Protein AF-A0A1M4EAN8-F1 (afdb_monomer_lite)

Secondary structure (DSSP, 8-state):
---SS-TTT-HHHHHHHHHHHHHHHHHHTSSS-HHHHHHHHHHHHHHHT-HHHHHHHHHHHHHTT--HHHHHHGGG--

Foldseek 3Di:
DDDPDDLVVDPVSVVVVVVVVVVVVVVVPDPDQQLVVLLVQLQVCLVVVPPVSVVVSLVSNVVSVDDPVCNVCSNPDD

Sequence (78 aa):
MDARLDYAANPVEAKAAKYLVSADRAVHDSPLPAATRELVQLRASQINGCAVCVDQHTKDAAHAGETAVRLNLVAVRR

Structure (mmCIF, N/CA/C/O backbone):
data_AF-A0A1M4EAN8-F1
#
_entry.id   AF-A0A1M4EAN8-F1
#
loop_
_atom_site.group_PDB
_atom_site.id
_atom_site.type_symbol
_atom_site.label_atom_id
_atom_site.label_alt_id
_atom_site.label_comp_id
_atom_site.label_asym_id
_atom_site.label_entity_id
_atom_site.label_seq_id
_atom_site.pdbx_PDB_ins_code
_atom_site.Cartn_x
_atom_site.Cartn_y
_atom_site.Cartn_z
_atom_site.occupancy
_atom_site.B_iso_or_equiv
_atom_site.auth_seq_id
_atom_site.auth_comp_id
_atom_site.auth_asym_id
_atom_site.auth_atom_id
_atom_site.pdbx_PDB_model_num
ATOM 1 N N . MET A 1 1 ? 8.746 -14.274 -6.228 1.00 64.88 1 MET A N 1
ATOM 2 C CA . MET A 1 1 ? 8.025 -13.717 -7.389 1.00 64.88 1 MET A CA 1
ATOM 3 C C . MET A 1 1 ? 9.082 -13.113 -8.273 1.00 64.88 1 MET A C 1
ATOM 5 O O . MET A 1 1 ? 9.740 -12.186 -7.821 1.00 64.88 1 MET A O 1
ATOM 9 N N . ASP A 1 2 ? 9.273 -13.663 -9.466 1.00 82.38 2 ASP A N 1
ATOM 10 C CA . ASP A 1 2 ? 10.280 -13.146 -10.388 1.00 82.38 2 ASP A CA 1
ATOM 11 C C . ASP A 1 2 ? 9.654 -12.032 -11.224 1.00 82.38 2 ASP A C 1
ATOM 13 O O . ASP A 1 2 ? 8.573 -12.194 -11.802 1.00 82.38 2 ASP A O 1
ATOM 17 N N . ALA A 1 3 ? 10.297 -10.867 -11.233 1.00 86.62 3 ALA A N 1
ATOM 18 C CA . ALA A 1 3 ? 9.813 -9.724 -11.984 1.00 86.62 3 ALA A CA 1
ATOM 19 C C . ALA A 1 3 ? 10.012 -9.973 -13.485 1.00 86.62 3 ALA A C 1
ATOM 21 O O . ALA A 1 3 ? 11.105 -10.305 -13.936 1.00 86.62 3 ALA A O 1
ATOM 22 N N . ARG A 1 4 ? 8.952 -9.784 -14.279 1.00 89.50 4 ARG A N 1
ATOM 23 C CA . ARG A 1 4 ? 9.033 -9.861 -15.752 1.00 89.50 4 ARG A CA 1
ATOM 24 C C . ARG A 1 4 ? 9.856 -8.718 -16.353 1.00 89.50 4 ARG A C 1
ATOM 26 O O . ARG A 1 4 ? 10.321 -8.831 -17.481 1.00 89.50 4 ARG A O 1
ATOM 33 N N . LEU A 1 5 ? 9.966 -7.621 -15.611 1.00 86.06 5 LEU A N 1
ATOM 34 C CA . LEU A 1 5 ? 10.710 -6.418 -15.941 1.00 86.06 5 LEU A CA 1
ATOM 35 C C . LEU A 1 5 ? 11.286 -5.863 -14.638 1.00 86.06 5 LEU A C 1
ATOM 37 O O . LEU A 1 5 ? 10.546 -5.685 -13.669 1.00 86.06 5 LEU A O 1
ATOM 41 N N . ASP A 1 6 ? 12.593 -5.619 -14.620 1.00 86.62 6 ASP A N 1
ATOM 42 C CA . ASP A 1 6 ? 13.265 -4.980 -13.494 1.00 86.62 6 ASP A CA 1
ATOM 43 C C . ASP A 1 6 ? 13.310 -3.462 -13.705 1.00 86.62 6 ASP A C 1
ATOM 45 O O . ASP A 1 6 ? 14.173 -2.933 -14.410 1.00 86.62 6 ASP A O 1
ATOM 49 N N . TYR A 1 7 ? 12.382 -2.770 -13.042 1.00 82.12 7 TYR A N 1
ATOM 50 C CA . TYR A 1 7 ? 12.263 -1.315 -13.097 1.00 82.12 7 TYR A CA 1
ATOM 51 C C . TYR A 1 7 ? 13.490 -0.571 -12.558 1.00 82.12 7 TYR A C 1
ATOM 53 O O . TYR A 1 7 ? 13.690 0.600 -12.887 1.00 82.12 7 TYR A O 1
ATOM 61 N N . ALA A 1 8 ? 14.314 -1.220 -11.729 1.00 81.88 8 ALA A N 1
ATOM 62 C CA . ALA A 1 8 ? 15.528 -0.625 -11.183 1.00 81.88 8 ALA A CA 1
ATOM 63 C C . ALA A 1 8 ? 16.720 -0.748 -12.145 1.00 81.88 8 ALA A C 1
ATOM 65 O O . ALA A 1 8 ? 17.622 0.090 -12.107 1.00 81.88 8 ALA A O 1
ATOM 66 N N . ALA A 1 9 ? 16.717 -1.749 -13.030 1.00 86.12 9 ALA A N 1
ATOM 67 C CA . ALA A 1 9 ? 17.785 -1.976 -14.002 1.00 86.12 9 ALA A CA 1
ATOM 68 C C . ALA A 1 9 ? 17.693 -1.067 -15.245 1.00 86.12 9 ALA A C 1
ATOM 70 O O . ALA A 1 9 ? 18.661 -0.959 -16.000 1.00 86.12 9 ALA A O 1
ATOM 71 N N . ASN A 1 10 ? 16.558 -0.390 -15.465 1.00 86.94 10 ASN A N 1
ATOM 72 C CA . ASN A 1 10 ? 16.336 0.505 -16.602 1.00 86.94 10 ASN A CA 1
ATOM 73 C C . ASN A 1 10 ? 16.350 1.992 -16.171 1.00 86.94 10 ASN A C 1
ATOM 75 O O . ASN A 1 10 ? 15.483 2.413 -15.403 1.00 86.94 10 ASN A O 1
ATOM 79 N N . PRO A 1 11 ? 17.252 2.840 -16.710 1.00 89.44 11 PRO A N 1
ATOM 80 C CA . PRO A 1 11 ? 17.333 4.262 -16.356 1.00 89.44 11 PRO A CA 1
ATOM 81 C C . PRO A 1 11 ? 16.043 5.066 -16.588 1.00 89.44 11 PRO A C 1
ATOM 83 O O . PRO A 1 11 ? 15.770 6.019 -15.854 1.00 89.44 11 PRO A O 1
ATOM 86 N N . VAL A 1 12 ? 15.248 4.709 -17.603 1.00 90.38 12 VAL A N 1
ATOM 87 C CA . VAL A 1 12 ? 13.974 5.382 -17.906 1.00 90.38 12 VAL A CA 1
ATOM 88 C C . VAL A 1 12 ? 12.936 5.050 -16.838 1.00 90.38 12 VAL A C 1
ATOM 90 O O . VAL A 1 12 ? 12.274 5.946 -16.313 1.00 90.38 12 VAL A O 1
ATOM 93 N N . GLU A 1 13 ? 12.829 3.776 -16.476 1.00 87.56 13 GLU A N 1
ATOM 94 C CA . GLU A 1 13 ? 11.876 3.296 -15.474 1.00 87.56 13 GLU A CA 1
ATOM 95 C C . GLU A 1 13 ? 12.275 3.758 -14.072 1.00 87.56 13 GLU A C 1
ATOM 97 O O . GLU A 1 13 ? 11.429 4.263 -13.337 1.00 87.56 13 GLU A O 1
ATOM 102 N N . ALA A 1 14 ? 13.569 3.746 -13.745 1.00 88.44 14 ALA A N 1
ATOM 103 C CA . ALA A 1 14 ? 14.090 4.313 -12.506 1.00 88.44 14 ALA A CA 1
ATOM 104 C C . ALA A 1 14 ? 13.772 5.814 -12.380 1.00 88.44 14 ALA A C 1
ATOM 106 O O . ALA A 1 14 ? 13.459 6.305 -11.292 1.00 88.44 14 ALA A O 1
ATOM 107 N N . LYS A 1 15 ? 13.810 6.567 -13.489 1.00 90.94 15 LYS A N 1
ATOM 108 C CA . LYS A 1 15 ? 13.377 7.971 -13.506 1.00 90.94 15 LYS A CA 1
ATOM 109 C C . LYS A 1 15 ? 11.867 8.094 -13.287 1.00 90.94 15 LYS A C 1
ATOM 111 O O . LYS A 1 15 ? 11.454 8.940 -12.499 1.00 90.94 15 LYS A O 1
ATOM 116 N N . ALA A 1 16 ? 11.056 7.264 -13.942 1.00 90.88 16 ALA A N 1
ATOM 117 C CA . ALA A 1 16 ? 9.604 7.255 -13.761 1.00 90.88 16 ALA A CA 1
ATOM 118 C C . ALA A 1 16 ? 9.201 6.916 -12.313 1.00 90.88 16 ALA A C 1
ATOM 120 O O . ALA A 1 16 ? 8.362 7.601 -11.726 1.00 90.88 16 ALA A O 1
ATOM 121 N N . ALA A 1 17 ? 9.863 5.930 -11.703 1.00 89.31 17 ALA A N 1
ATOM 122 C CA . ALA A 1 17 ? 9.630 5.507 -10.326 1.00 89.31 17 ALA A CA 1
ATOM 123 C C . ALA A 1 17 ? 9.831 6.648 -9.317 1.00 89.31 17 ALA A C 1
ATOM 125 O O . ALA A 1 17 ? 9.047 6.780 -8.381 1.00 89.31 17 ALA A O 1
ATOM 126 N N . LYS A 1 18 ? 10.814 7.536 -9.532 1.00 89.88 18 LYS A N 1
ATOM 127 C CA . LYS A 1 18 ? 11.021 8.712 -8.665 1.00 89.88 18 LYS A CA 1
ATOM 128 C C . LYS A 1 18 ? 9.796 9.622 -8.609 1.00 89.88 18 LYS A C 1
ATOM 130 O O . LYS A 1 18 ? 9.484 10.144 -7.542 1.00 89.88 18 LYS A O 1
ATOM 135 N N . TYR A 1 19 ? 9.093 9.798 -9.727 1.00 93.12 19 TYR A N 1
ATOM 136 C CA . TYR A 1 19 ? 7.877 10.610 -9.748 1.00 93.12 19 TYR A CA 1
ATOM 137 C C . TYR A 1 19 ? 6.734 9.932 -8.989 1.00 93.12 19 TYR A C 1
ATOM 139 O O . TYR A 1 19 ? 6.046 10.598 -8.218 1.00 93.12 19 TYR A O 1
ATOM 147 N N . LEU A 1 20 ? 6.581 8.611 -9.123 1.00 91.38 20 LEU A N 1
ATOM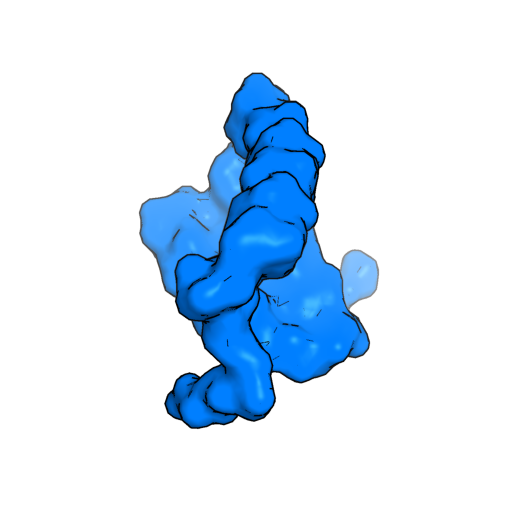 148 C CA . LEU A 1 20 ? 5.597 7.849 -8.346 1.00 91.38 20 LEU A CA 1
ATOM 149 C C . LEU A 1 20 ? 5.872 7.937 -6.837 1.00 91.38 20 LEU A C 1
ATOM 151 O O . LEU A 1 20 ? 4.963 8.241 -6.070 1.00 91.38 20 LEU A O 1
ATOM 155 N N . VAL A 1 21 ? 7.132 7.781 -6.421 1.00 91.69 21 VAL A N 1
ATOM 156 C CA . VAL A 1 21 ? 7.543 7.945 -5.015 1.00 91.69 21 VAL A CA 1
ATOM 157 C C . VAL A 1 21 ? 7.273 9.369 -4.523 1.00 91.69 21 VAL A C 1
ATOM 159 O O . VAL A 1 21 ? 6.808 9.561 -3.404 1.00 91.69 21 VAL A O 1
ATOM 162 N N . SER A 1 22 ? 7.521 10.385 -5.355 1.00 93.44 22 SER A N 1
ATOM 163 C CA . SER A 1 22 ? 7.230 11.774 -4.982 1.00 93.44 22 SER A CA 1
ATOM 164 C C . SER A 1 22 ? 5.732 12.049 -4.816 1.00 93.44 22 SER A C 1
ATOM 166 O O . SER A 1 22 ? 5.355 12.837 -3.954 1.00 93.44 22 SER A O 1
ATOM 168 N N . ALA A 1 23 ? 4.877 11.380 -5.594 1.00 92.75 23 ALA A N 1
ATOM 169 C CA . ALA A 1 23 ? 3.431 11.488 -5.443 1.00 92.75 23 ALA A CA 1
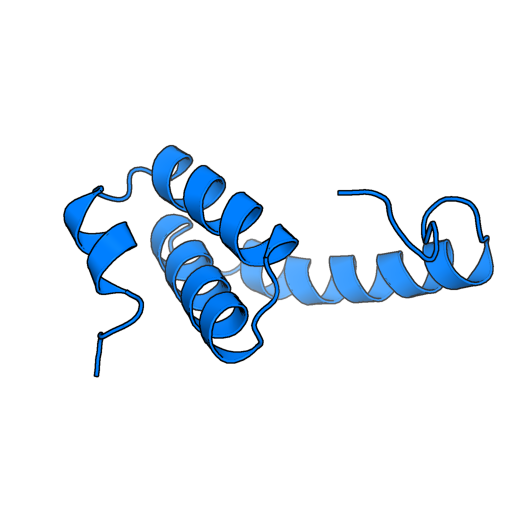ATOM 170 C C . ALA A 1 23 ? 2.953 10.839 -4.133 1.00 92.75 23 ALA A C 1
ATOM 172 O O . ALA A 1 23 ? 2.163 11.441 -3.408 1.00 92.75 23 ALA A O 1
ATOM 173 N N . ASP A 1 24 ? 3.479 9.658 -3.791 1.00 92.62 24 ASP A N 1
ATOM 174 C CA . ASP A 1 24 ? 3.184 8.981 -2.521 1.00 92.62 24 ASP A CA 1
ATOM 175 C C . ASP A 1 24 ? 3.642 9.800 -1.298 1.00 92.62 24 ASP A C 1
ATOM 177 O O . ASP A 1 24 ? 2.933 9.895 -0.292 1.00 92.62 24 ASP A O 1
ATOM 181 N N . ARG A 1 25 ? 4.784 10.493 -1.416 1.00 94.12 25 ARG A N 1
ATOM 182 C CA . ARG A 1 25 ? 5.340 11.359 -0.365 1.00 94.12 25 ARG A CA 1
ATOM 183 C C . ARG A 1 25 ? 4.321 12.369 0.173 1.00 94.12 25 ARG A C 1
ATOM 185 O O . ARG A 1 25 ? 4.249 12.572 1.380 1.00 94.12 25 ARG A O 1
ATOM 192 N N . ALA A 1 26 ? 3.503 12.959 -0.700 1.00 93.19 26 ALA A N 1
ATOM 193 C CA . ALA A 1 26 ? 2.488 13.933 -0.299 1.00 93.19 26 ALA A CA 1
ATOM 194 C C . ALA A 1 26 ? 1.437 13.340 0.659 1.00 93.19 26 ALA A C 1
ATOM 196 O O . ALA A 1 26 ? 0.955 14.028 1.557 1.00 93.19 26 ALA A O 1
ATOM 197 N N . VAL A 1 27 ? 1.093 12.059 0.492 1.00 92.69 27 VAL A N 1
ATOM 198 C CA . VAL A 1 27 ? 0.168 11.345 1.383 1.00 92.69 27 VAL A CA 1
ATOM 199 C C . VAL A 1 27 ? 0.885 10.921 2.665 1.00 92.69 27 VAL A C 1
ATOM 201 O O . VAL A 1 27 ? 0.312 11.013 3.753 1.00 92.69 27 VAL A O 1
ATOM 204 N N . HIS A 1 28 ? 2.145 10.505 2.560 1.00 92.50 28 HIS A N 1
ATOM 205 C CA . HIS A 1 28 ? 2.980 10.135 3.702 1.00 92.50 28 HIS A CA 1
ATOM 206 C C . HIS A 1 28 ? 3.216 11.287 4.687 1.00 92.50 28 HIS A C 1
ATOM 208 O O . HIS A 1 28 ? 3.112 11.076 5.898 1.00 92.50 28 HIS A O 1
ATOM 214 N N . ASP A 1 29 ? 3.467 12.488 4.167 1.00 94.12 29 ASP A N 1
ATOM 215 C CA . ASP A 1 29 ? 3.709 13.705 4.951 1.00 94.12 29 ASP A CA 1
ATOM 216 C C . ASP A 1 29 ? 2.395 14.364 5.440 1.00 94.12 29 ASP A C 1
ATOM 218 O O . ASP A 1 29 ? 2.411 15.387 6.126 1.00 94.12 29 ASP A O 1
ATOM 222 N N . SER A 1 30 ? 1.237 13.779 5.110 1.00 93.94 30 SER A N 1
ATOM 223 C CA . SER A 1 30 ? -0.072 14.237 5.585 1.00 93.94 30 SER A CA 1
ATOM 224 C C . SER A 1 30 ? -0.322 13.849 7.057 1.00 93.94 30 SER A C 1
ATOM 226 O O . SER A 1 30 ? 0.280 12.900 7.565 1.00 93.94 30 SER A O 1
ATOM 228 N N . PRO A 1 31 ? -1.274 14.503 7.754 1.00 96.06 31 PRO A N 1
ATOM 229 C CA . PRO A 1 31 ? -1.625 14.161 9.136 1.00 96.06 31 PRO A CA 1
ATOM 230 C C . PRO A 1 31 ? -2.385 12.827 9.280 1.00 96.06 31 PRO A C 1
ATOM 232 O O . PRO A 1 31 ? -2.787 12.471 10.388 1.00 96.06 31 PRO A O 1
ATOM 235 N N . LEU A 1 32 ? -2.624 12.087 8.189 1.00 95.81 32 LEU A N 1
ATOM 236 C CA . LEU A 1 32 ? -3.303 10.793 8.250 1.00 95.81 32 LEU A CA 1
ATOM 237 C C . LEU A 1 32 ? -2.469 9.777 9.044 1.00 95.81 32 LEU A C 1
ATOM 239 O O . LEU A 1 32 ? -1.286 9.615 8.744 1.00 95.81 32 LEU A O 1
ATOM 243 N N . PRO A 1 33 ? -3.063 9.020 9.984 1.00 96.38 33 PRO A N 1
ATOM 244 C CA . PRO A 1 33 ? -2.341 7.979 10.708 1.00 96.38 33 PRO A CA 1
ATOM 245 C C . PRO A 1 33 ? -1.767 6.919 9.763 1.00 96.38 33 PRO A C 1
ATOM 247 O O . PRO A 1 33 ? -2.456 6.478 8.840 1.00 96.38 33 PRO A O 1
ATOM 250 N N . ALA A 1 34 ? -0.550 6.443 10.043 1.00 95.94 34 ALA A N 1
ATOM 251 C CA . ALA A 1 34 ? 0.129 5.434 9.225 1.00 95.94 34 ALA A CA 1
ATOM 252 C C . ALA A 1 34 ? -0.740 4.184 9.000 1.00 95.94 34 ALA A C 1
ATOM 254 O O . ALA A 1 34 ? -0.997 3.821 7.857 1.00 95.94 34 ALA A O 1
ATOM 255 N N . ALA A 1 35 ? -1.318 3.616 10.064 1.00 96.19 35 ALA A N 1
ATOM 256 C CA . ALA A 1 35 ? -2.214 2.460 9.958 1.00 96.19 35 ALA A CA 1
ATOM 257 C C . ALA A 1 35 ? -3.428 2.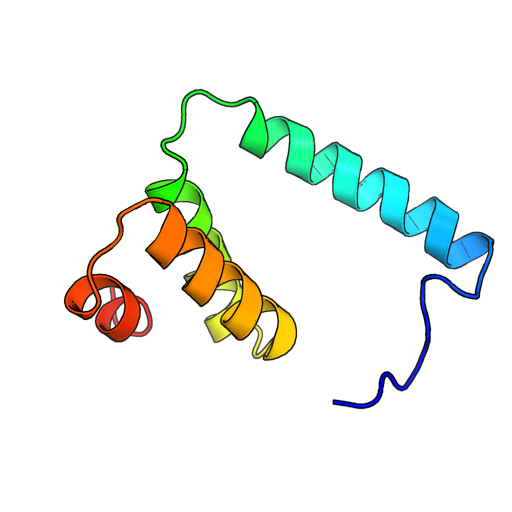717 9.041 1.00 96.19 35 ALA A C 1
ATOM 259 O O . ALA A 1 35 ? -3.872 1.828 8.318 1.00 96.19 35 ALA A O 1
ATOM 260 N N . THR A 1 36 ? -3.956 3.948 9.016 1.00 96.12 36 THR A N 1
ATOM 261 C CA . THR A 1 36 ? -5.083 4.295 8.133 1.00 96.12 36 THR A CA 1
ATOM 262 C C . THR A 1 36 ? -4.651 4.341 6.673 1.00 96.12 36 THR A C 1
ATOM 264 O O . THR A 1 36 ? -5.371 3.821 5.820 1.00 96.12 36 THR A O 1
ATOM 267 N N . ARG A 1 37 ? -3.479 4.922 6.383 1.00 96.81 37 ARG A N 1
ATOM 268 C CA . ARG A 1 37 ? -2.916 4.936 5.027 1.00 96.81 37 ARG A CA 1
ATOM 269 C C . ARG A 1 37 ? -2.696 3.515 4.527 1.00 96.81 37 ARG A C 1
ATOM 271 O O . ARG A 1 37 ? -3.221 3.167 3.475 1.00 96.81 37 ARG A O 1
ATOM 278 N N . GLU A 1 38 ? -2.054 2.670 5.328 1.00 97.62 38 GLU A N 1
ATOM 279 C CA . GLU A 1 38 ? -1.773 1.289 4.937 1.00 97.62 38 GLU A CA 1
ATOM 280 C C . GLU A 1 38 ? -3.046 0.464 4.719 1.00 97.62 38 GLU A C 1
ATOM 282 O O . GLU A 1 38 ? -3.128 -0.291 3.756 1.00 97.62 38 GLU A O 1
ATOM 287 N N . LEU A 1 39 ? -4.106 0.666 5.509 1.00 97.62 39 LEU A N 1
ATOM 288 C CA . LEU A 1 39 ? -5.395 0.014 5.248 1.00 97.62 39 LEU A CA 1
ATOM 289 C C . LEU A 1 39 ? -6.055 0.467 3.935 1.00 97.62 39 LEU A C 1
ATOM 291 O O . LEU A 1 39 ? -6.753 -0.326 3.297 1.00 97.62 39 LEU A O 1
ATOM 295 N N . VAL A 1 40 ? -5.887 1.732 3.538 1.00 96.69 40 VAL A N 1
ATOM 296 C CA . VAL A 1 40 ? -6.366 2.231 2.238 1.00 96.69 40 VAL A CA 1
ATOM 297 C C . VAL A 1 40 ? -5.546 1.614 1.107 1.00 96.69 40 VAL A C 1
ATOM 299 O O . VAL A 1 40 ? -6.134 1.071 0.169 1.00 96.69 40 VAL A O 1
ATOM 302 N N . GLN A 1 41 ? -4.215 1.631 1.219 1.00 97.25 41 GLN A N 1
ATOM 303 C CA . GLN A 1 41 ? -3.318 1.049 0.219 1.00 97.25 41 GLN A CA 1
ATOM 304 C C . GLN A 1 41 ? -3.535 -0.461 0.069 1.00 97.25 41 GLN A C 1
ATOM 306 O O . GLN A 1 41 ? -3.653 -0.965 -1.051 1.00 97.25 41 GLN A O 1
ATOM 311 N N . LEU A 1 42 ? -3.706 -1.179 1.180 1.00 98.19 42 LEU A N 1
ATOM 312 C CA . LEU A 1 42 ? -4.039 -2.600 1.200 1.00 98.19 42 LEU A CA 1
ATOM 313 C C . LEU A 1 42 ? -5.365 -2.870 0.485 1.00 98.19 42 LEU A C 1
ATOM 315 O O . LEU A 1 42 ? -5.434 -3.756 -0.369 1.00 98.19 42 LEU A O 1
ATOM 319 N N . ARG A 1 43 ? -6.416 -2.087 0.766 1.00 98.06 43 ARG A N 1
ATOM 320 C CA . ARG A 1 43 ? -7.712 -2.286 0.105 1.00 98.06 43 ARG A CA 1
ATOM 321 C C . ARG A 1 43 ? -7.647 -1.997 -1.395 1.00 98.06 43 ARG A C 1
ATOM 323 O O . ARG A 1 43 ? -8.178 -2.782 -2.179 1.00 98.06 43 ARG A O 1
ATOM 330 N N . ALA A 1 44 ? -6.985 -0.916 -1.800 1.00 97.56 44 ALA A N 1
ATOM 331 C CA . ALA A 1 44 ? -6.777 -0.603 -3.212 1.00 97.56 44 ALA A CA 1
ATOM 332 C C . ALA A 1 44 ? -5.993 -1.722 -3.923 1.00 97.56 44 ALA A C 1
ATOM 334 O O . ALA A 1 44 ? -6.377 -2.167 -5.004 1.00 97.56 44 ALA A O 1
ATOM 335 N N . SER A 1 45 ? -4.952 -2.247 -3.276 1.00 98.25 45 SER A N 1
ATOM 336 C CA . SER A 1 45 ? -4.124 -3.344 -3.789 1.00 98.25 45 SER A 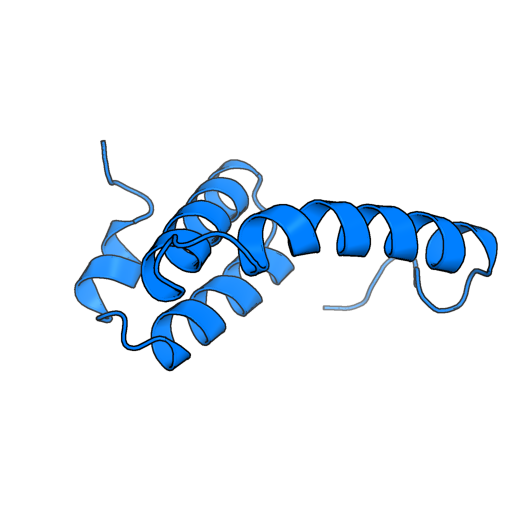CA 1
ATOM 337 C C . SER A 1 45 ? -4.903 -4.643 -3.971 1.00 98.25 45 SER A C 1
ATOM 339 O O . SER A 1 45 ? -4.721 -5.328 -4.976 1.00 98.25 45 SER A O 1
ATOM 341 N N . GLN A 1 46 ? -5.797 -4.967 -3.032 1.00 97.88 46 GLN A N 1
ATOM 342 C CA . GLN A 1 46 ? -6.687 -6.125 -3.127 1.00 97.88 46 GLN A CA 1
ATOM 343 C C . GLN A 1 46 ? -7.667 -5.999 -4.298 1.00 97.88 46 GLN A C 1
ATOM 345 O O . GLN A 1 46 ? -7.858 -6.967 -5.026 1.00 97.88 46 GLN A O 1
ATOM 350 N N . ILE A 1 47 ? -8.264 -4.817 -4.499 1.00 97.88 47 ILE A N 1
ATOM 351 C CA . ILE A 1 47 ? -9.170 -4.557 -5.632 1.00 97.88 47 ILE A CA 1
ATOM 352 C C . ILE A 1 47 ? -8.420 -4.708 -6.961 1.00 97.88 47 ILE A C 1
ATOM 354 O O . ILE A 1 47 ? -8.938 -5.314 -7.894 1.00 97.88 47 ILE A O 1
ATOM 358 N N . ASN A 1 48 ? -7.185 -4.206 -7.023 1.00 97.94 48 ASN A N 1
ATOM 359 C CA . ASN A 1 48 ? -6.349 -4.253 -8.222 1.00 97.94 48 ASN A CA 1
ATOM 360 C C . ASN A 1 48 ? -5.621 -5.594 -8.426 1.00 97.94 48 ASN A C 1
ATOM 362 O O . ASN A 1 48 ? -4.952 -5.771 -9.441 1.00 97.94 48 ASN A O 1
ATOM 366 N N . GLY A 1 49 ? -5.693 -6.525 -7.470 1.00 97.50 49 GLY A N 1
ATOM 367 C CA . GLY A 1 49 ? -4.994 -7.810 -7.547 1.00 97.50 49 GLY A CA 1
ATOM 368 C C . GLY A 1 49 ? -3.4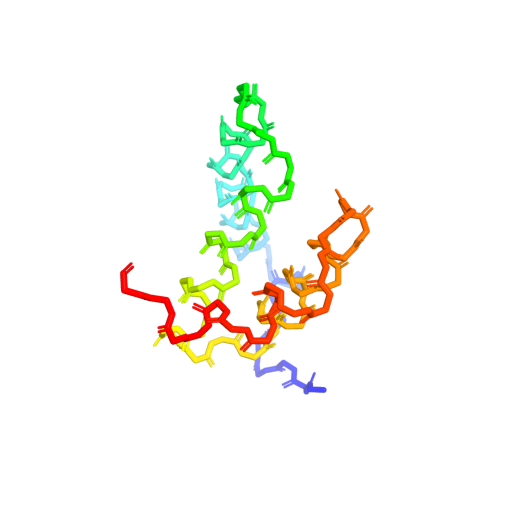60 -7.711 -7.523 1.00 97.50 49 GLY A C 1
ATOM 369 O O . GLY A 1 49 ? -2.784 -8.614 -8.015 1.00 97.50 49 GLY A O 1
ATOM 370 N N . CYS A 1 50 ? -2.881 -6.642 -6.962 1.00 97.31 50 CYS A N 1
ATOM 371 C CA . CYS A 1 50 ? -1.424 -6.491 -6.863 1.00 97.31 50 CYS A CA 1
ATOM 372 C C . CYS A 1 50 ? -0.877 -7.270 -5.658 1.00 97.31 50 CYS A C 1
ATOM 374 O O . CYS A 1 50 ? -0.807 -6.738 -4.552 1.00 97.31 50 CYS A O 1
ATOM 376 N N . ALA A 1 51 ? -0.450 -8.519 -5.858 1.00 96.50 51 ALA A N 1
ATOM 377 C CA . ALA A 1 51 ? 0.028 -9.364 -4.759 1.00 96.50 51 ALA A CA 1
ATOM 378 C C . ALA A 1 51 ? 1.260 -8.795 -4.022 1.00 96.50 51 ALA A C 1
ATOM 380 O O . ALA A 1 51 ? 1.331 -8.893 -2.801 1.00 96.50 51 ALA A O 1
ATOM 381 N N . VAL A 1 52 ? 2.188 -8.145 -4.738 1.00 95.69 52 VAL A N 1
ATOM 382 C CA . VAL A 1 52 ? 3.358 -7.471 -4.134 1.00 95.69 52 VAL A CA 1
ATOM 383 C C . VAL A 1 52 ? 2.915 -6.334 -3.211 1.00 95.69 52 VAL A C 1
ATOM 385 O O . VAL A 1 52 ? 3.382 -6.229 -2.082 1.00 95.69 52 VAL A O 1
ATOM 388 N N . CYS A 1 53 ? 1.966 -5.519 -3.670 1.00 97.06 53 CYS A N 1
ATOM 389 C CA . CYS A 1 53 ? 1.430 -4.411 -2.892 1.00 97.06 53 CYS A CA 1
ATOM 390 C C . CYS A 1 53 ? 0.627 -4.919 -1.680 1.00 97.06 53 CYS A C 1
ATOM 392 O O . CYS A 1 53 ? 0.727 -4.367 -0.590 1.00 97.06 53 CYS A O 1
ATOM 394 N N . VAL A 1 54 ? -0.145 -6.003 -1.839 1.00 98.31 54 VAL A N 1
ATOM 395 C CA . VAL A 1 54 ? -0.882 -6.631 -0.729 1.00 98.31 54 VAL A CA 1
ATOM 396 C C . VAL A 1 54 ? 0.074 -7.116 0.358 1.00 98.31 54 VAL A C 1
ATOM 398 O O . VAL A 1 54 ? -0.182 -6.855 1.531 1.00 98.31 54 VAL A O 1
ATOM 401 N N . ASP A 1 55 ? 1.168 -7.786 -0.007 1.00 98.31 55 ASP A N 1
ATOM 402 C CA . ASP A 1 55 ? 2.175 -8.247 0.954 1.00 98.31 55 ASP A CA 1
ATOM 403 C C . ASP A 1 55 ? 2.826 -7.069 1.697 1.00 98.31 55 ASP A C 1
ATOM 405 O O . ASP A 1 55 ? 2.844 -7.057 2.930 1.00 98.31 55 ASP A O 1
ATOM 409 N N . GLN A 1 56 ? 3.270 -6.048 0.955 1.00 97.62 56 GLN A N 1
ATOM 410 C CA . GLN A 1 56 ? 3.891 -4.845 1.513 1.00 97.62 56 GLN A CA 1
ATOM 411 C C . GLN A 1 56 ? 2.958 -4.131 2.502 1.00 97.62 56 GLN A C 1
ATOM 413 O O . GLN A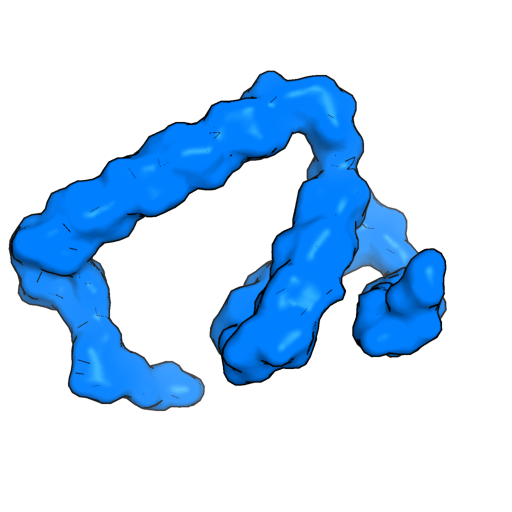 1 56 ? 3.283 -4.002 3.681 1.00 97.62 56 GLN A O 1
ATOM 418 N N . HIS A 1 57 ? 1.760 -3.740 2.060 1.00 98.25 57 HIS A N 1
ATOM 419 C CA . HIS A 1 57 ? 0.843 -2.948 2.883 1.00 98.25 57 HIS A CA 1
ATOM 420 C C . HIS A 1 57 ? 0.234 -3.744 4.040 1.00 98.25 57 HIS A C 1
ATOM 422 O O . HIS A 1 57 ? -0.155 -3.163 5.050 1.00 98.25 57 HIS A O 1
ATOM 428 N N . THR A 1 58 ? 0.177 -5.078 3.951 1.00 98.44 58 THR A N 1
ATOM 429 C CA . THR A 1 58 ? -0.211 -5.909 5.102 1.00 98.44 58 THR A CA 1
ATOM 430 C C . THR A 1 58 ? 0.849 -5.847 6.203 1.00 98.44 58 THR A C 1
ATOM 432 O O . THR A 1 58 ? 0.505 -5.678 7.374 1.00 98.44 58 THR A O 1
ATOM 435 N N . LYS A 1 59 ? 2.134 -5.960 5.843 1.00 98.56 59 LYS A N 1
ATOM 436 C CA . LYS A 1 59 ? 3.255 -5.900 6.795 1.00 98.56 59 LYS A CA 1
ATOM 437 C C . LYS A 1 59 ? 3.415 -4.504 7.384 1.00 98.56 59 LYS A C 1
ATOM 439 O O . LYS A 1 59 ? 3.550 -4.376 8.599 1.00 98.56 59 LYS A O 1
ATOM 444 N N . ASP A 1 60 ? 3.328 -3.477 6.547 1.00 98.25 60 ASP A N 1
ATOM 445 C CA . ASP A 1 60 ? 3.465 -2.088 6.978 1.00 98.25 60 ASP A CA 1
ATOM 446 C C . ASP A 1 60 ? 2.302 -1.672 7.889 1.00 98.25 60 ASP A C 1
ATOM 448 O O . ASP A 1 60 ? 2.526 -1.052 8.930 1.00 98.25 60 ASP A O 1
ATOM 452 N N . ALA A 1 61 ? 1.066 -2.091 7.585 1.00 98.12 61 ALA A N 1
ATOM 453 C CA . ALA A 1 61 ? -0.074 -1.876 8.476 1.00 98.12 61 ALA A CA 1
ATOM 454 C C . ALA A 1 61 ? 0.111 -2.575 9.831 1.00 98.12 61 ALA A C 1
ATOM 456 O O . ALA A 1 61 ? -0.166 -1.979 10.874 1.00 98.12 61 ALA A O 1
ATOM 457 N N . ALA A 1 62 ? 0.596 -3.822 9.835 1.00 98.31 62 ALA A N 1
ATOM 458 C CA . ALA A 1 62 ? 0.886 -4.547 11.070 1.00 98.31 62 ALA A CA 1
ATOM 459 C C . ALA A 1 62 ? 1.977 -3.840 11.895 1.00 98.31 62 ALA A C 1
ATOM 461 O O . ALA A 1 62 ? 1.820 -3.665 13.102 1.00 98.31 62 ALA A O 1
ATOM 462 N N . HIS A 1 63 ? 3.045 -3.363 11.247 1.00 98.31 63 HIS A N 1
ATOM 463 C CA . HIS A 1 63 ? 4.104 -2.585 11.894 1.00 98.31 63 HIS A CA 1
ATOM 464 C C . HIS A 1 63 ? 3.590 -1.243 12.443 1.00 98.31 63 HIS A C 1
ATOM 466 O O . HIS A 1 63 ? 4.019 -0.797 13.504 1.00 98.31 63 HIS A O 1
ATOM 472 N N . ALA A 1 64 ? 2.613 -0.627 11.772 1.00 97.50 64 ALA A N 1
ATOM 473 C CA . ALA A 1 64 ? 1.922 0.570 12.244 1.00 97.50 64 ALA A CA 1
ATOM 474 C C . ALA A 1 64 ? 0.911 0.308 13.385 1.00 97.50 64 ALA A C 1
ATOM 476 O O . ALA A 1 64 ? 0.222 1.239 13.806 1.00 97.50 64 ALA A O 1
ATOM 477 N N . GLY A 1 65 ? 0.820 -0.927 13.896 1.00 97.69 65 GLY A N 1
ATOM 478 C CA . GLY A 1 65 ? -0.005 -1.294 15.050 1.00 97.69 65 GLY A CA 1
ATOM 479 C C . GLY A 1 65 ? -1.414 -1.782 14.710 1.00 97.69 65 GLY A C 1
ATOM 480 O O . GLY A 1 65 ? -2.270 -1.833 15.594 1.00 97.69 65 GLY A O 1
ATOM 481 N N . GLU A 1 66 ? -1.690 -2.128 13.452 1.00 97.94 66 GLU A N 1
ATOM 482 C CA . GLU A 1 66 ? -3.004 -2.632 13.063 1.00 97.94 66 GLU A CA 1
ATOM 483 C C . GLU A 1 66 ? -3.259 -4.064 13.563 1.00 97.94 66 GLU A C 1
ATOM 485 O O . GLU A 1 66 ? -2.355 -4.887 13.697 1.00 97.94 66 GLU A O 1
ATOM 490 N N . THR A 1 67 ? -4.526 -4.384 13.827 1.00 98.06 67 THR A N 1
ATOM 491 C CA . THR A 1 67 ? -4.911 -5.708 14.334 1.00 98.06 67 THR A CA 1
ATOM 492 C C . THR A 1 67 ? -5.085 -6.722 13.207 1.00 98.06 67 THR A C 1
ATOM 494 O O . THR A 1 67 ? -5.622 -6.406 12.144 1.00 98.06 67 THR A O 1
ATOM 497 N N . ALA A 1 68 ? -4.760 -7.989 13.477 1.00 98.06 68 ALA A N 1
ATOM 498 C CA . ALA A 1 68 ? -5.010 -9.086 12.538 1.00 98.06 68 ALA A CA 1
ATOM 499 C C . ALA A 1 68 ? -6.484 -9.165 12.095 1.00 98.06 68 ALA A C 1
ATOM 501 O O . ALA A 1 68 ? -6.772 -9.438 10.932 1.00 98.06 68 ALA A O 1
ATOM 502 N N . VAL A 1 69 ? -7.428 -8.872 12.998 1.00 98.00 69 VAL A N 1
ATOM 503 C CA . VAL A 1 69 ? -8.863 -8.848 12.678 1.00 98.00 69 VAL A CA 1
ATOM 504 C C . VAL A 1 69 ? -9.161 -7.807 11.598 1.00 98.00 69 VAL A C 1
ATOM 506 O O . VAL A 1 69 ? -9.771 -8.136 10.584 1.00 98.00 69 VAL A O 1
ATOM 509 N N . ARG A 1 70 ? -8.702 -6.560 11.765 1.00 97.62 70 ARG A N 1
ATOM 510 C CA . ARG A 1 70 ? -8.950 -5.499 10.778 1.00 97.62 70 ARG A CA 1
ATOM 511 C C . ARG A 1 70 ? -8.217 -5.746 9.462 1.00 97.62 70 ARG A C 1
ATOM 513 O O . ARG A 1 70 ? -8.815 -5.507 8.417 1.00 97.62 70 ARG A O 1
ATOM 520 N N . LEU A 1 71 ? -6.991 -6.273 9.497 1.00 98.00 71 LEU A N 1
ATOM 521 C CA . LEU A 1 71 ? -6.241 -6.649 8.290 1.00 98.00 71 LEU A CA 1
ATOM 522 C C . LEU A 1 71 ? -6.986 -7.696 7.458 1.00 98.00 71 LEU A C 1
ATOM 524 O O . LEU A 1 71 ? -7.146 -7.524 6.252 1.00 98.00 71 LEU A O 1
ATOM 528 N N . ASN A 1 72 ? -7.508 -8.741 8.101 1.00 97.50 72 ASN A N 1
ATOM 529 C CA . ASN A 1 72 ? -8.218 -9.814 7.406 1.00 97.50 72 ASN A CA 1
ATOM 530 C C . ASN A 1 72 ? -9.602 -9.378 6.901 1.00 97.50 72 ASN A C 1
ATOM 532 O O . ASN A 1 72 ? -10.060 -9.848 5.861 1.00 97.50 72 ASN A O 1
ATOM 536 N N . LEU A 1 73 ? -10.273 -8.463 7.607 1.00 97.56 73 LEU A N 1
ATOM 537 C CA . LEU A 1 73 ? -11.614 -7.997 7.243 1.00 97.56 73 LEU A CA 1
ATOM 538 C C . LEU A 1 73 ? -11.618 -6.803 6.279 1.00 97.56 73 LEU A C 1
ATOM 540 O O . LEU A 1 73 ? -12.662 -6.485 5.709 1.00 97.56 73 LEU A O 1
ATOM 544 N N . VAL A 1 74 ? -10.474 -6.151 6.041 1.00 97.31 74 VAL A N 1
ATOM 545 C CA . VAL A 1 74 ? -10.397 -4.972 5.162 1.00 97.31 74 VAL A CA 1
ATOM 546 C C . VAL A 1 74 ? -10.896 -5.270 3.743 1.00 97.31 74 VAL A C 1
ATOM 548 O O . VAL A 1 74 ? -11.510 -4.406 3.120 1.00 97.31 74 VAL A O 1
ATOM 551 N N . ALA A 1 75 ? -10.715 -6.503 3.260 1.00 96.62 75 ALA A N 1
ATOM 552 C CA . ALA A 1 75 ? -11.135 -6.941 1.929 1.00 96.62 75 ALA A CA 1
ATOM 553 C C . ALA A 1 75 ? -12.659 -6.974 1.737 1.00 96.62 75 ALA A C 1
ATOM 555 O O . ALA A 1 75 ? -13.143 -6.952 0.605 1.00 96.62 75 ALA A O 1
ATOM 556 N N . VAL A 1 76 ? -13.411 -7.016 2.837 1.00 95.81 76 VAL A N 1
ATOM 557 C CA . VAL A 1 76 ? -14.875 -7.124 2.855 1.00 95.81 76 VAL A CA 1
ATOM 558 C C . VAL A 1 76 ? -15.541 -5.945 3.566 1.00 95.81 76 VAL A C 1
ATOM 560 O O . VAL A 1 76 ? -16.740 -5.985 3.840 1.00 95.81 76 VAL A O 1
ATOM 563 N N . ARG A 1 77 ? -14.789 -4.876 3.856 1.00 79.88 77 ARG A N 1
ATOM 564 C CA . ARG A 1 77 ? -15.350 -3.656 4.444 1.00 79.88 77 ARG A CA 1
ATOM 565 C C . ARG A 1 77 ? -16.198 -2.917 3.398 1.00 79.88 77 ARG A C 1
ATOM 567 O O . ARG A 1 77 ? -15.743 -2.737 2.265 1.00 79.88 77 ARG A O 1
ATOM 574 N N . ARG A 1 78 ? -17.423 -2.541 3.770 1.00 59.28 78 ARG A N 1
ATOM 575 C CA . ARG A 1 78 ? -18.303 -1.681 2.964 1.00 59.28 78 ARG A CA 1
ATOM 576 C C . ARG A 1 78 ? -18.018 -0.216 3.250 1.00 59.28 78 ARG A C 1
ATOM 578 O O . ARG A 1 78 ? -17.726 0.087 4.428 1.00 59.28 78 ARG A O 1
#

InterPro domains:
  IPR003779 Alkyl hydroperoxide reductase AhpD/CMD-like [PF02627] (18-75)
  IPR004675 Alkylhydroperoxidase AhpD core [TIGR00778] (31-74)
  IPR029032 AhpD-like [G3DSA:1.20.1290.10] (1-78)
  IPR029032 AhpD-like [SSF69118] (15-76)

Radius of gyration: 14.16 Å; chains: 1; bounding box: 36×28×33 Å

Organism: NCBI:txid93944

pLDDT: mean 93.42, std 6.9, range [59.28, 98.56]